Protein AF-A0A3B1A4S9-F1 (afdb_monomer_lite)

Organism: NCBI:txid652676

Secondary structure (DSSP, 8-state):
--HHHHHHHHHHHHHHHHHHHHHHHHHHHHHHHHHHHHHHHHHHHHHHHHHHHHSS---BSSHHHHHHHTTTS---SSS-GGG-SEEEEEEE-SSS-EEEEEEE-GGGGGGT-EEEEE-

Structure (mmCIF, N/CA/C/O backbone):
data_AF-A0A3B1A4S9-F1
#
_entry.id   AF-A0A3B1A4S9-F1
#
loop_
_atom_site.group_PDB
_atom_site.id
_atom_site.type_symbol
_atom_site.label_atom_id
_atom_site.label_alt_id
_atom_site.label_comp_id
_atom_site.label_asym_id
_atom_site.label_entity_id
_atom_site.label_seq_id
_atom_site.pdbx_PDB_ins_code
_atom_site.Cartn_x
_atom_site.Cartn_y
_atom_site.Cartn_z
_atom_site.occupancy
_atom_site.B_iso_or_equiv
_atom_site.auth_seq_id
_atom_site.auth_comp_id
_atom_site.auth_asym_id
_atom_site.auth_atom_id
_atom_site.pdbx_PDB_model_num
ATOM 1 N N . MET A 1 1 ? -20.762 7.009 48.432 1.00 64.81 1 MET A N 1
ATOM 2 C CA . MET A 1 1 ? -21.005 6.490 47.070 1.00 64.81 1 MET A CA 1
ATOM 3 C C . MET A 1 1 ? -21.212 4.991 47.183 1.00 64.81 1 MET A C 1
ATOM 5 O O . MET A 1 1 ? -20.441 4.362 47.898 1.00 64.81 1 MET A O 1
ATOM 9 N N . THR A 1 2 ? -22.288 4.437 46.631 1.00 89.88 2 THR A N 1
ATOM 10 C CA . THR A 1 2 ? -22.731 3.073 46.988 1.00 89.88 2 THR A CA 1
ATOM 11 C C . THR A 1 2 ? -22.319 2.034 45.941 1.00 89.88 2 THR A C 1
ATOM 13 O O . THR A 1 2 ? -22.208 2.346 44.761 1.00 89.88 2 THR A O 1
ATOM 16 N N . LEU A 1 3 ? -22.097 0.781 46.358 1.00 82.38 3 LEU A N 1
ATOM 17 C CA . LEU A 1 3 ? -21.719 -0.324 45.458 1.00 82.38 3 LEU A CA 1
ATOM 18 C C . LEU A 1 3 ? -22.770 -0.581 44.364 1.00 82.38 3 LEU A C 1
ATOM 20 O O . LEU A 1 3 ? -22.417 -0.928 43.242 1.00 82.38 3 LEU A O 1
ATOM 24 N N . LEU A 1 4 ? -24.048 -0.348 44.672 1.00 83.88 4 LEU A N 1
ATOM 25 C CA . LEU A 1 4 ? -25.154 -0.474 43.721 1.00 83.88 4 LEU A CA 1
ATOM 26 C C . LEU A 1 4 ? -25.032 0.529 42.561 1.00 83.88 4 LEU A C 1
ATOM 28 O O . LEU A 1 4 ? -25.266 0.192 41.403 1.00 83.88 4 LEU A O 1
ATOM 32 N N . GLU A 1 5 ? -24.624 1.752 42.885 1.00 89.19 5 GLU A N 1
ATOM 33 C CA . GLU A 1 5 ? -24.429 2.845 41.933 1.00 89.19 5 GLU A CA 1
ATOM 34 C C . GLU A 1 5 ? -23.293 2.527 40.950 1.00 89.19 5 GLU A C 1
ATOM 36 O O . GLU A 1 5 ? -23.408 2.780 39.756 1.00 89.19 5 GLU A O 1
ATOM 41 N N . LEU A 1 6 ? -22.228 1.872 41.420 1.00 86.94 6 LEU A N 1
ATOM 42 C CA . LEU A 1 6 ? -21.147 1.401 40.554 1.00 86.94 6 LEU A CA 1
ATOM 43 C C . LEU A 1 6 ? -21.588 0.216 39.674 1.00 86.94 6 LEU A C 1
ATOM 45 O O . LEU A 1 6 ? -21.262 0.170 38.488 1.00 86.94 6 LEU A O 1
ATOM 49 N N . MET A 1 7 ? -22.344 -0.737 40.227 1.00 89.81 7 MET A N 1
ATOM 50 C CA . MET A 1 7 ? -22.772 -1.938 39.497 1.00 89.81 7 MET A CA 1
ATOM 51 C C . MET A 1 7 ? -23.671 -1.609 38.303 1.00 89.81 7 MET A C 1
ATOM 53 O O . MET A 1 7 ? -23.506 -2.202 37.236 1.00 89.81 7 MET A O 1
ATOM 57 N N . ILE A 1 8 ? -24.580 -0.640 38.447 1.00 90.44 8 ILE A N 1
ATOM 58 C CA . ILE A 1 8 ? -25.455 -0.246 37.338 1.00 90.44 8 ILE A CA 1
ATOM 59 C C . ILE A 1 8 ? -24.689 0.499 36.237 1.00 90.44 8 ILE A C 1
ATOM 61 O O . ILE A 1 8 ? -24.937 0.271 35.056 1.00 90.44 8 ILE A O 1
ATOM 65 N N . VAL A 1 9 ? -23.695 1.315 36.599 1.00 93.81 9 VAL A N 1
ATOM 66 C CA . VAL A 1 9 ? -22.836 2.013 35.629 1.00 93.81 9 VAL A CA 1
ATOM 67 C C . VAL A 1 9 ? -22.027 1.012 34.804 1.00 93.81 9 VAL A C 1
ATOM 69 O O . VAL A 1 9 ? -21.994 1.109 33.578 1.00 93.81 9 VAL A O 1
ATOM 72 N N . VAL A 1 10 ? -21.435 0.002 35.448 1.00 91.12 10 VAL A N 1
ATOM 73 C CA . VAL A 1 10 ? -20.689 -1.053 34.743 1.00 91.12 10 VAL A CA 1
ATOM 74 C C . VAL A 1 10 ? -21.611 -1.863 33.826 1.00 91.12 10 VAL A C 1
ATOM 76 O O . VAL A 1 10 ? -21.227 -2.162 32.695 1.00 91.12 10 VAL A O 1
ATOM 79 N N . ALA A 1 11 ? -22.842 -2.159 34.260 1.00 92.00 11 ALA A N 1
ATOM 80 C CA . ALA A 1 11 ? -23.824 -2.859 33.433 1.00 92.00 11 ALA A CA 1
ATOM 81 C C . ALA A 1 11 ? -24.189 -2.071 32.160 1.00 92.00 11 ALA A C 1
ATOM 83 O O . ALA A 1 11 ? -24.253 -2.647 31.075 1.00 92.00 11 ALA A O 1
ATOM 84 N N . ILE A 1 12 ? -24.362 -0.750 32.258 1.00 92.94 12 ILE A N 1
ATOM 85 C CA . ILE A 1 12 ? -24.660 0.109 31.101 1.00 92.94 12 ILE A CA 1
ATOM 86 C C . ILE A 1 12 ? -23.457 0.180 30.145 1.00 92.94 12 ILE A C 1
ATOM 88 O O . ILE A 1 12 ? -23.623 0.039 28.932 1.00 92.94 12 ILE A O 1
ATOM 92 N N . ILE A 1 13 ? -22.236 0.335 30.671 1.00 92.00 13 ILE A N 1
ATOM 93 C CA . ILE A 1 13 ? -21.008 0.367 29.858 1.00 92.00 13 ILE A CA 1
ATOM 94 C C . ILE A 1 13 ? -20.803 -0.967 29.125 1.00 92.00 13 ILE A C 1
ATOM 96 O O . ILE A 1 13 ? -20.412 -0.971 27.955 1.00 92.00 13 ILE A O 1
ATOM 100 N N . ALA A 1 14 ? -21.119 -2.099 29.762 1.00 90.62 14 ALA A N 1
ATOM 101 C CA . ALA A 1 14 ? -21.033 -3.416 29.133 1.00 90.62 14 ALA A CA 1
ATOM 102 C C . ALA A 1 14 ? -21.955 -3.528 27.903 1.00 90.62 14 ALA A C 1
ATOM 104 O O . ALA A 1 14 ? -21.527 -4.006 26.855 1.00 90.62 14 ALA A O 1
ATOM 105 N N . ILE A 1 15 ? -23.184 -3.010 27.988 1.00 91.31 15 ILE A N 1
ATOM 106 C CA . ILE A 1 15 ? -24.144 -3.033 26.872 1.00 91.31 15 ILE A CA 1
ATOM 107 C C . ILE A 1 15 ? -23.674 -2.134 25.7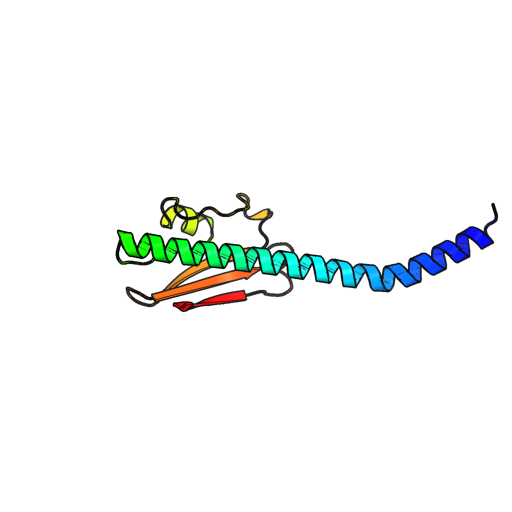20 1.00 91.31 15 ILE A C 1
ATOM 109 O O . ILE A 1 15 ? -23.695 -2.546 24.561 1.00 91.31 15 ILE A O 1
ATOM 113 N N . ILE A 1 16 ? -23.214 -0.916 26.022 1.00 91.44 16 ILE A N 1
ATOM 114 C CA . ILE A 1 16 ? -22.773 0.036 24.990 1.00 91.44 16 ILE A CA 1
ATOM 115 C C . ILE A 1 16 ? -21.488 -0.453 24.308 1.00 91.44 16 ILE A C 1
ATOM 117 O O . ILE A 1 16 ? -21.371 -0.390 23.083 1.00 91.44 16 ILE A O 1
ATOM 121 N N . SER A 1 17 ? -20.528 -0.969 25.081 1.00 87.31 17 SER A N 1
ATOM 122 C CA . SER A 1 17 ? -19.239 -1.436 24.550 1.00 87.31 17 SER A CA 1
ATOM 123 C C . SER A 1 17 ? -19.383 -2.622 23.595 1.00 87.31 17 SER A C 1
ATOM 125 O O . SER A 1 17 ? -18.669 -2.671 22.592 1.00 87.31 17 SER A O 1
ATOM 127 N N . ALA A 1 18 ? -20.357 -3.508 23.830 1.00 86.00 18 ALA A N 1
ATOM 128 C CA . ALA A 1 18 ? -20.648 -4.634 22.946 1.00 86.00 18 ALA A CA 1
ATOM 129 C C . ALA A 1 18 ? -20.988 -4.204 21.504 1.00 86.00 18 ALA A C 1
ATOM 131 O O . ALA A 1 18 ? -20.661 -4.918 20.560 1.00 86.00 18 ALA A O 1
ATOM 132 N N . ILE A 1 19 ? -21.600 -3.028 21.319 1.00 86.50 19 ILE A N 1
ATOM 133 C CA . ILE A 1 19 ? -21.978 -2.496 19.998 1.00 86.50 19 ILE A CA 1
ATOM 134 C C . ILE A 1 19 ? -20.919 -1.512 19.481 1.00 86.50 19 ILE A C 1
ATOM 136 O O . ILE A 1 19 ? -20.580 -1.510 18.298 1.00 86.50 19 ILE A O 1
ATOM 140 N N . ALA A 1 20 ? -20.364 -0.682 20.367 1.00 81.88 20 ALA A N 1
ATOM 141 C CA . ALA A 1 20 ? -19.430 0.376 19.996 1.00 81.88 20 ALA A CA 1
ATOM 142 C C . ALA A 1 20 ? -18.088 -0.161 19.470 1.00 81.88 20 ALA A C 1
ATOM 144 O O . ALA A 1 20 ? -17.541 0.393 18.517 1.00 81.88 20 ALA A O 1
ATOM 145 N N . ILE A 1 21 ? -17.565 -1.247 20.051 1.00 82.25 21 ILE A N 1
ATOM 146 C CA . ILE A 1 21 ? -16.273 -1.828 19.654 1.00 82.25 21 ILE A CA 1
ATOM 147 C C . ILE A 1 21 ? -16.286 -2.342 18.200 1.00 82.25 21 ILE A C 1
ATOM 149 O O . ILE A 1 21 ? -15.422 -1.911 17.428 1.00 82.25 21 ILE A O 1
ATOM 153 N N . PRO A 1 22 ? -17.230 -3.210 17.776 1.00 82.12 22 PRO A N 1
ATOM 154 C CA . PRO A 1 22 ? -17.270 -3.676 16.388 1.00 82.12 22 PRO A CA 1
ATOM 155 C C . PRO A 1 22 ? -17.625 -2.560 15.393 1.00 82.12 22 PRO A C 1
ATOM 157 O O . PRO A 1 22 ? -17.115 -2.549 14.274 1.00 82.12 22 PRO A O 1
ATOM 160 N N . ALA A 1 23 ? -18.452 -1.585 15.786 1.00 82.31 23 ALA A N 1
ATOM 161 C CA . ALA A 1 23 ? -18.772 -0.448 14.922 1.00 82.31 23 ALA A CA 1
ATOM 162 C C . ALA A 1 23 ? -17.540 0.438 14.650 1.00 82.31 23 ALA A C 1
ATOM 164 O O . ALA A 1 23 ? -17.272 0.815 13.507 1.00 82.31 23 ALA A O 1
ATOM 165 N N . TYR A 1 24 ? -16.751 0.734 15.687 1.00 81.62 24 TYR A N 1
ATOM 166 C CA . TYR A 1 24 ? -15.542 1.546 15.560 1.00 81.62 24 TYR A CA 1
ATOM 167 C C . TYR A 1 24 ? -14.440 0.838 14.758 1.00 81.62 24 TYR A C 1
ATOM 169 O O . TYR A 1 24 ? -13.786 1.462 13.918 1.00 81.62 24 TYR A O 1
ATOM 177 N N . SER A 1 25 ? -14.252 -0.472 14.958 1.00 82.38 25 SER A N 1
ATOM 178 C CA . SER A 1 25 ? -13.274 -1.244 14.181 1.00 82.38 25 SER A CA 1
ATOM 179 C C . SER A 1 25 ? -13.627 -1.279 12.688 1.00 82.38 25 SER A C 1
ATOM 181 O O . SER A 1 25 ? -12.736 -1.124 11.849 1.00 82.38 25 SER A O 1
ATOM 183 N N . GLY A 1 26 ? -14.919 -1.380 12.353 1.00 82.44 26 GLY A N 1
ATOM 184 C CA . GLY A 1 26 ? -15.419 -1.278 10.982 1.00 82.44 26 GLY A CA 1
ATOM 185 C C . GLY A 1 26 ? -15.159 0.089 10.337 1.00 82.44 26 GLY A C 1
ATOM 186 O O . GLY A 1 26 ? -14.714 0.151 9.192 1.00 82.44 26 GLY A O 1
ATOM 187 N N . TYR A 1 27 ? -15.357 1.189 11.071 1.00 84.25 27 TYR A N 1
ATOM 188 C CA . TYR A 1 27 ? -15.085 2.539 10.561 1.00 84.25 27 TYR A CA 1
ATOM 189 C C . TYR A 1 27 ? -13.606 2.740 10.202 1.00 84.25 27 TYR A C 1
ATOM 191 O O . TYR A 1 27 ? -13.279 3.161 9.090 1.00 84.25 27 TYR A O 1
ATOM 199 N N . ILE A 1 28 ? -12.699 2.373 11.114 1.00 84.62 28 ILE A N 1
ATOM 200 C CA . ILE A 1 28 ? -11.252 2.483 10.882 1.00 84.62 28 ILE A CA 1
ATOM 201 C C . ILE A 1 28 ? -10.806 1.575 9.727 1.00 84.62 28 ILE A C 1
ATOM 203 O O . ILE A 1 28 ? -9.911 1.938 8.967 1.00 84.6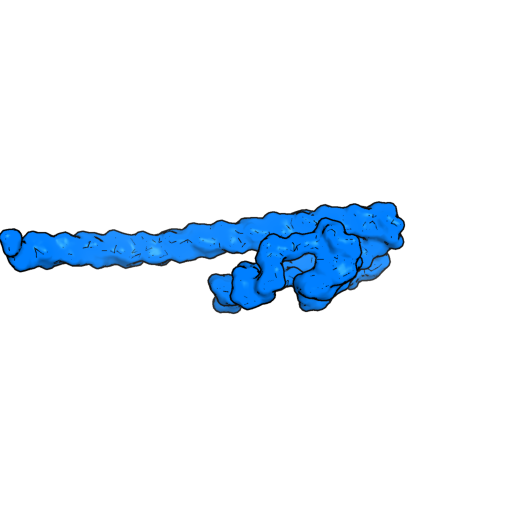2 28 ILE A O 1
ATOM 207 N N . ARG A 1 29 ? -11.439 0.409 9.548 1.00 83.56 29 ARG A N 1
ATOM 208 C CA . ARG A 1 29 ? -11.188 -0.471 8.398 1.00 83.56 29 ARG A CA 1
ATOM 209 C C . ARG A 1 29 ? -11.539 0.217 7.082 1.00 83.56 29 ARG A C 1
ATOM 211 O O . ARG A 1 29 ? -10.708 0.235 6.180 1.00 83.56 29 ARG A O 1
ATOM 218 N N . THR A 1 30 ? -12.731 0.801 6.976 1.00 85.31 30 THR A N 1
ATOM 219 C CA . THR A 1 30 ? -13.152 1.517 5.763 1.00 85.31 30 THR A CA 1
ATOM 220 C C . THR A 1 30 ? -12.215 2.680 5.455 1.00 85.31 30 THR A C 1
ATOM 222 O O . THR A 1 30 ? -11.801 2.816 4.308 1.00 85.31 30 THR A O 1
ATOM 225 N N . ALA A 1 31 ? -11.807 3.450 6.469 1.00 85.25 31 ALA A N 1
ATOM 226 C CA . ALA A 1 31 ? -10.839 4.534 6.301 1.00 85.25 31 ALA A CA 1
ATOM 227 C C . ALA A 1 31 ? -9.519 4.041 5.678 1.00 85.25 31 ALA A C 1
ATOM 229 O O . ALA A 1 31 ? -9.067 4.589 4.678 1.00 85.25 31 ALA A O 1
ATOM 230 N N . ARG A 1 32 ? -8.958 2.932 6.176 1.00 84.69 32 ARG A N 1
ATOM 231 C CA . ARG A 1 32 ? -7.715 2.361 5.627 1.00 84.69 32 ARG A CA 1
ATOM 232 C C . ARG A 1 32 ? -7.862 1.818 4.205 1.00 84.69 32 ARG A C 1
ATOM 234 O O . ARG A 1 32 ? -6.929 1.911 3.417 1.00 84.69 32 ARG A O 1
ATOM 241 N N . ILE A 1 33 ? -9.018 1.249 3.854 1.00 84.62 33 ILE A N 1
ATOM 242 C CA . ILE A 1 33 ? -9.282 0.816 2.471 1.00 84.62 33 ILE A CA 1
ATOM 243 C C . ILE A 1 33 ? -9.325 2.033 1.539 1.00 84.62 33 ILE A C 1
ATOM 245 O O . ILE A 1 33 ? -8.799 1.965 0.430 1.00 84.62 33 ILE A O 1
ATOM 249 N N . GLN A 1 34 ? -9.925 3.142 1.984 1.00 85.75 34 GLN A N 1
ATOM 250 C CA . GLN A 1 34 ? -9.950 4.390 1.217 1.00 85.75 34 GLN A CA 1
ATOM 251 C C . GLN A 1 34 ? -8.538 4.953 1.003 1.00 85.75 34 GLN A C 1
ATOM 253 O O . GLN A 1 34 ? -8.213 5.324 -0.121 1.00 85.75 34 GLN A O 1
ATOM 258 N N . GLU A 1 35 ? -7.674 4.924 2.022 1.00 85.25 35 GLU A N 1
ATOM 259 C CA . GLU A 1 35 ? -6.255 5.296 1.880 1.00 85.25 35 GLU A CA 1
ATOM 260 C C . GLU A 1 35 ? -5.562 4.463 0.790 1.00 85.25 35 GLU A C 1
ATOM 262 O O . GLU A 1 35 ? -4.910 5.015 -0.096 1.00 85.25 35 GLU A O 1
ATOM 267 N N . CYS A 1 36 ? -5.773 3.142 0.786 1.00 85.69 36 CYS A N 1
ATOM 268 C CA . CYS A 1 36 ? -5.190 2.277 -0.238 1.00 85.69 36 CYS A CA 1
ATOM 269 C C . CYS A 1 36 ? -5.704 2.579 -1.652 1.00 85.69 36 CYS A C 1
ATOM 271 O O . CYS A 1 36 ? -4.961 2.491 -2.628 1.00 85.69 36 CYS A O 1
ATOM 273 N N . GLN A 1 37 ? -6.987 2.924 -1.785 1.00 86.00 37 GLN A N 1
ATOM 274 C CA . GLN A 1 37 ? -7.564 3.318 -3.071 1.00 86.00 37 GLN A CA 1
ATOM 275 C C . GLN A 1 37 ? -7.000 4.654 -3.560 1.00 86.00 37 GLN A C 1
ATOM 277 O O . GLN A 1 37 ? -6.763 4.811 -4.757 1.00 86.00 37 GLN A O 1
ATOM 282 N N . GLN A 1 38 ? -6.765 5.597 -2.648 1.00 88.38 38 GLN A N 1
ATOM 283 C CA . GLN A 1 38 ? -6.191 6.897 -2.969 1.00 88.38 38 GLN A CA 1
ATOM 284 C C . GLN A 1 38 ? -4.731 6.775 -3.426 1.00 88.38 38 GLN A C 1
ATOM 286 O O . GLN A 1 38 ? -4.354 7.378 -4.429 1.00 88.38 38 GLN A O 1
ATOM 291 N N . GLU A 1 39 ? -3.930 5.942 -2.762 1.00 87.88 39 GLU A N 1
ATOM 292 C CA . GLU A 1 39 ? -2.562 5.635 -3.197 1.00 87.88 39 GLU A CA 1
ATOM 293 C C . GLU A 1 39 ? -2.524 4.847 -4.517 1.00 87.88 39 GLU A C 1
ATOM 295 O O . GLU A 1 39 ? -1.685 5.109 -5.376 1.00 87.88 39 GLU A O 1
ATOM 300 N N . ALA A 1 40 ? -3.451 3.909 -4.732 1.00 87.00 40 ALA A N 1
ATOM 301 C CA . ALA A 1 40 ? -3.574 3.224 -6.019 1.00 87.00 40 ALA A CA 1
ATOM 302 C C . ALA A 1 40 ? -3.930 4.197 -7.159 1.00 87.00 40 ALA A C 1
ATOM 304 O O . ALA A 1 40 ? -3.471 4.025 -8.288 1.00 87.00 40 ALA A O 1
ATOM 305 N N . ALA A 1 41 ? -4.739 5.223 -6.878 1.00 89.00 41 ALA A N 1
ATOM 306 C CA . ALA A 1 41 ? -5.060 6.270 -7.842 1.00 89.00 41 ALA A CA 1
ATOM 307 C C . ALA A 1 41 ? -3.855 7.180 -8.130 1.00 89.00 41 ALA A C 1
ATOM 309 O O . ALA A 1 41 ? -3.639 7.529 -9.289 1.00 89.00 41 ALA A O 1
ATOM 310 N N . SER A 1 42 ? -3.047 7.524 -7.120 1.00 90.56 42 SER A N 1
ATOM 311 C CA . SER A 1 42 ? -1.817 8.295 -7.345 1.00 90.56 42 SER A CA 1
ATOM 312 C C . SER A 1 42 ? -0.765 7.501 -8.122 1.00 90.56 42 SER A C 1
ATOM 314 O O . SER A 1 42 ? -0.104 8.067 -8.985 1.00 90.56 42 SER A O 1
ATOM 316 N N . LEU A 1 43 ? -0.662 6.185 -7.899 1.00 90.44 43 LEU A N 1
ATOM 317 C CA . LEU A 1 43 ? 0.148 5.296 -8.738 1.00 90.44 43 LEU A CA 1
ATOM 318 C C . LEU A 1 43 ? -0.330 5.286 -10.191 1.00 90.44 43 LEU A C 1
ATOM 320 O O . LEU A 1 43 ? 0.488 5.369 -11.096 1.00 90.44 43 LEU A O 1
ATOM 324 N N . ALA A 1 44 ? -1.642 5.205 -10.426 1.00 89.06 44 ALA A N 1
ATOM 325 C CA . ALA A 1 44 ? -2.179 5.241 -11.784 1.00 89.06 44 ALA A CA 1
ATOM 326 C C . ALA A 1 44 ? -1.871 6.568 -12.498 1.00 89.06 44 ALA A C 1
ATOM 328 O O . ALA A 1 44 ? -1.573 6.555 -13.687 1.00 89.06 44 ALA A O 1
ATOM 329 N N . LEU A 1 45 ? -1.892 7.694 -11.778 1.00 91.56 45 LEU A N 1
ATOM 330 C CA . LEU A 1 45 ? -1.464 8.985 -12.320 1.00 91.56 45 LEU A CA 1
ATOM 331 C C . LEU A 1 45 ? 0.031 8.975 -12.675 1.00 91.56 45 LEU A C 1
ATOM 333 O O . LEU A 1 45 ? 0.400 9.380 -13.772 1.00 91.56 45 LEU A O 1
ATOM 337 N N . ALA A 1 46 ? 0.879 8.459 -11.783 1.00 91.56 46 ALA A N 1
ATOM 338 C CA . ALA A 1 46 ? 2.316 8.360 -12.031 1.00 91.56 46 ALA A CA 1
ATOM 339 C C . ALA A 1 46 ? 2.640 7.459 -13.235 1.00 91.56 46 ALA A C 1
ATOM 341 O O . ALA A 1 46 ? 3.551 7.760 -13.999 1.00 91.56 46 ALA A O 1
ATOM 342 N N . GLU A 1 47 ? 1.886 6.374 -13.436 1.00 90.38 47 GLU A N 1
ATOM 343 C CA . GLU A 1 47 ? 1.983 5.535 -14.638 1.00 90.38 47 GLU A CA 1
ATOM 344 C C . GLU A 1 47 ? 1.641 6.325 -15.909 1.00 90.38 47 GLU A C 1
ATOM 346 O O . GLU A 1 47 ? 2.317 6.192 -16.927 1.00 90.38 47 GLU A O 1
ATOM 351 N N . GLU A 1 48 ? 0.611 7.176 -15.871 1.00 91.25 48 GLU A N 1
ATOM 352 C CA . GLU A 1 48 ? 0.260 8.037 -17.006 1.00 91.25 48 GLU A CA 1
ATOM 353 C C . GLU A 1 48 ? 1.347 9.066 -17.314 1.00 91.25 48 GLU A C 1
ATOM 355 O O . GLU A 1 48 ? 1.715 9.220 -18.478 1.00 91.25 48 GLU A O 1
ATOM 360 N N . GLU A 1 49 ? 1.895 9.724 -16.294 1.00 91.88 49 GLU A N 1
ATOM 361 C CA . GLU A 1 49 ? 3.006 10.666 -16.448 1.00 91.88 49 GLU A CA 1
ATOM 362 C C . GLU A 1 49 ? 4.247 9.976 -17.027 1.00 91.88 49 GLU A C 1
ATOM 364 O O . GLU A 1 49 ? 4.813 10.437 -18.019 1.00 91.88 49 GLU A O 1
ATOM 369 N N . PHE A 1 50 ? 4.610 8.810 -16.494 1.00 91.56 50 PHE A N 1
ATOM 370 C CA . PHE A 1 50 ? 5.741 8.025 -16.981 1.00 91.56 50 PHE A CA 1
ATOM 371 C C . PHE A 1 50 ? 5.558 7.580 -18.439 1.00 91.56 50 PHE A C 1
ATOM 373 O O . PHE A 1 50 ? 6.497 7.617 -19.240 1.00 91.56 50 PHE A O 1
ATOM 380 N N . PHE A 1 51 ? 4.331 7.225 -18.827 1.00 90.75 51 PHE A N 1
ATOM 381 C CA . PHE A 1 51 ? 4.012 6.869 -20.205 1.00 90.75 51 PHE A CA 1
ATOM 382 C C . PHE A 1 51 ? 4.144 8.054 -21.170 1.00 90.75 51 PHE A C 1
ATOM 384 O O . PHE A 1 51 ? 4.566 7.864 -22.313 1.00 90.75 51 PHE A O 1
ATOM 391 N N . LEU A 1 52 ? 3.822 9.278 -20.740 1.00 90.94 52 LEU A N 1
ATOM 392 C CA . LEU A 1 52 ? 4.006 10.472 -21.574 1.00 90.94 52 LEU A CA 1
ATOM 393 C C . LEU A 1 52 ? 5.485 10.724 -21.898 1.00 90.94 52 LEU A C 1
ATOM 395 O O . LEU A 1 52 ? 5.797 11.191 -22.996 1.00 90.94 52 LEU A O 1
ATOM 399 N N . GLU A 1 53 ? 6.387 10.374 -20.984 1.00 90.75 53 GLU A N 1
ATOM 400 C CA . GLU A 1 53 ? 7.828 10.568 -21.148 1.00 90.75 53 GLU A CA 1
ATOM 401 C C . GLU A 1 53 ? 8.503 9.403 -21.882 1.00 90.75 53 GLU A C 1
ATOM 403 O O . GLU A 1 53 ? 9.285 9.617 -22.811 1.00 90.75 53 GLU A O 1
ATOM 408 N N . GLN A 1 54 ? 8.199 8.163 -21.492 1.00 87.50 54 GLN A N 1
ATOM 409 C CA . GLN A 1 54 ? 8.938 6.974 -21.935 1.00 87.50 54 GLN A CA 1
ATOM 410 C C . GLN A 1 54 ? 8.173 6.105 -22.941 1.00 87.50 54 GLN A C 1
ATOM 412 O O . GLN A 1 54 ? 8.757 5.200 -23.538 1.00 87.50 54 GLN A O 1
ATOM 417 N N . ARG A 1 55 ? 6.879 6.381 -23.171 1.00 88.81 55 ARG A N 1
ATOM 418 C CA . ARG A 1 55 ? 5.953 5.576 -24.000 1.00 88.81 55 ARG A CA 1
ATOM 419 C C . ARG A 1 55 ? 5.827 4.112 -23.575 1.00 88.81 55 ARG A C 1
ATOM 421 O O . ARG A 1 55 ? 5.397 3.270 -24.363 1.00 88.81 55 ARG A O 1
ATOM 428 N N . VAL A 1 56 ? 6.193 3.819 -22.336 1.00 88.00 56 VAL A N 1
ATOM 429 C CA . VAL A 1 56 ? 6.051 2.524 -21.673 1.00 88.00 56 VAL A CA 1
ATOM 430 C C . VAL A 1 56 ? 5.554 2.771 -20.256 1.00 88.00 56 VAL A C 1
ATOM 432 O O . VAL A 1 56 ? 5.766 3.854 -19.721 1.00 88.00 56 VAL A O 1
ATOM 435 N N . TYR A 1 57 ? 4.884 1.787 -19.669 1.00 90.19 57 TYR A N 1
ATOM 436 C CA . TYR A 1 57 ? 4.517 1.795 -18.252 1.00 90.19 57 TYR A CA 1
ATOM 437 C C . TYR A 1 57 ? 5.638 1.179 -17.413 1.00 90.19 57 TYR A C 1
ATOM 439 O O . TYR A 1 57 ? 6.434 0.383 -17.929 1.00 90.19 57 TYR A O 1
ATOM 447 N N . PHE A 1 58 ? 5.714 1.535 -16.132 1.00 90.88 58 PHE A N 1
ATOM 448 C CA . PHE A 1 58 ? 6.665 0.910 -15.221 1.00 90.88 58 PHE A CA 1
ATOM 449 C C . PHE A 1 58 ? 6.039 -0.298 -14.517 1.00 90.88 58 PHE A C 1
ATOM 451 O O . PHE A 1 58 ? 4.857 -0.606 -14.632 1.00 90.88 58 PHE A O 1
ATOM 458 N N . ALA A 1 59 ? 6.881 -1.089 -13.861 1.00 91.25 59 ALA A N 1
ATOM 459 C CA . ALA A 1 59 ? 6.460 -2.312 -13.196 1.00 91.25 59 ALA A CA 1
ATOM 460 C C . ALA A 1 59 ? 7.210 -2.475 -11.883 1.00 91.25 59 ALA A C 1
ATOM 462 O O . ALA A 1 59 ? 8.342 -2.014 -11.727 1.00 91.25 59 ALA A O 1
ATOM 463 N N . GLY A 1 60 ? 6.606 -3.194 -10.946 1.00 90.12 60 GLY A N 1
ATOM 464 C CA . GLY A 1 60 ? 7.242 -3.464 -9.669 1.00 90.12 60 GLY A CA 1
ATOM 465 C C . GLY A 1 60 ? 6.479 -4.498 -8.865 1.00 90.12 60 GLY A C 1
ATOM 466 O O . GLY A 1 60 ? 5.264 -4.415 -8.714 1.00 90.12 60 GLY A O 1
ATOM 467 N N . ALA A 1 61 ? 7.212 -5.468 -8.317 1.00 86.31 61 ALA A N 1
ATOM 468 C CA . ALA A 1 61 ? 6.658 -6.538 -7.485 1.00 86.31 61 ALA A CA 1
ATOM 469 C C . ALA A 1 61 ? 6.369 -6.102 -6.037 1.00 86.31 61 ALA A C 1
ATOM 471 O O . ALA A 1 61 ? 5.836 -6.872 -5.242 1.00 86.31 61 ALA A O 1
ATOM 472 N N . ASN A 1 62 ? 6.787 -4.895 -5.663 1.00 86.12 62 ASN A N 1
ATOM 473 C CA . ASN A 1 62 ? 6.544 -4.304 -4.360 1.00 86.12 62 ASN A CA 1
ATOM 474 C C . ASN A 1 62 ? 6.716 -2.784 -4.440 1.00 86.12 62 ASN A C 1
ATOM 476 O O . ASN A 1 62 ? 7.247 -2.240 -5.405 1.00 86.12 62 ASN A O 1
ATOM 480 N N . VAL A 1 63 ? 6.331 -2.109 -3.366 1.00 86.19 63 VAL A N 1
ATOM 481 C CA . VAL A 1 63 ? 6.375 -0.649 -3.260 1.00 86.19 63 VAL A CA 1
ATOM 482 C C . VAL A 1 63 ? 7.776 -0.059 -3.436 1.00 86.19 63 VAL A C 1
ATOM 484 O O . VAL A 1 63 ? 7.909 0.960 -4.098 1.00 86.19 63 VAL A O 1
ATOM 487 N N . ALA A 1 64 ? 8.822 -0.689 -2.898 1.00 86.31 64 ALA A N 1
ATOM 488 C CA . ALA A 1 64 ? 10.185 -0.170 -3.039 1.00 86.31 64 ALA A CA 1
ATOM 489 C C . ALA A 1 64 ? 10.669 -0.241 -4.499 1.00 86.31 64 ALA A C 1
ATOM 491 O O . ALA A 1 64 ? 11.297 0.692 -5.003 1.00 86.31 64 ALA A O 1
ATOM 492 N N . ALA A 1 65 ? 10.322 -1.329 -5.194 1.00 88.25 65 ALA A N 1
ATOM 493 C CA . ALA A 1 65 ? 10.569 -1.475 -6.621 1.00 88.25 65 ALA A CA 1
ATOM 494 C C . ALA A 1 65 ? 9.79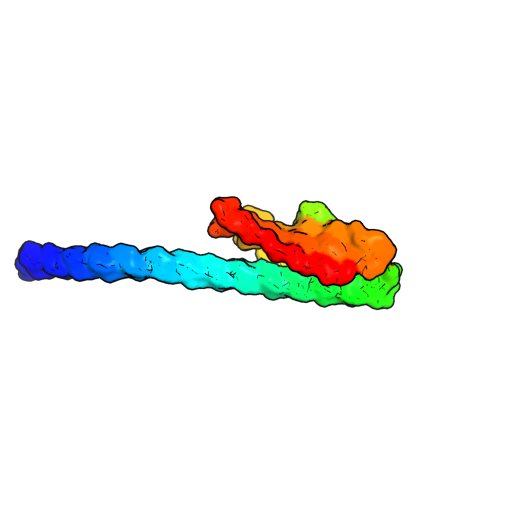2 -0.423 -7.421 1.00 88.25 65 ALA A C 1
ATOM 496 O O . ALA A 1 65 ? 10.378 0.208 -8.291 1.00 88.25 65 ALA A O 1
ATOM 497 N N . LEU A 1 66 ? 8.523 -0.173 -7.077 1.00 88.75 66 LEU A N 1
ATOM 498 C CA . LEU A 1 66 ? 7.699 0.851 -7.727 1.00 88.75 66 LEU A CA 1
ATOM 499 C C . LEU A 1 66 ? 8.261 2.263 -7.538 1.00 88.75 66 LEU A C 1
ATOM 501 O O . LEU A 1 66 ? 8.387 2.973 -8.521 1.00 88.75 66 LEU A O 1
ATOM 505 N N . GLN A 1 67 ? 8.675 2.649 -6.327 1.00 89.06 67 GLN A N 1
ATOM 506 C CA . GLN A 1 67 ? 9.285 3.968 -6.075 1.00 89.06 67 GLN A CA 1
ATOM 507 C C . GLN A 1 67 ? 10.578 4.182 -6.873 1.00 89.06 67 GLN A C 1
ATOM 509 O O . GLN A 1 67 ? 10.882 5.295 -7.300 1.00 89.06 67 GLN A O 1
ATOM 514 N N . THR A 1 68 ? 11.351 3.112 -7.068 1.00 88.62 68 THR A N 1
ATOM 515 C CA . THR A 1 68 ? 12.575 3.162 -7.876 1.00 88.62 68 THR A CA 1
ATOM 516 C C . THR A 1 68 ? 12.238 3.239 -9.366 1.00 88.62 68 THR A C 1
ATOM 518 O O . THR A 1 68 ? 12.810 4.050 -10.091 1.00 88.62 68 THR A O 1
ATOM 521 N N . ALA A 1 69 ? 11.294 2.413 -9.821 1.00 88.19 69 ALA A N 1
ATOM 522 C CA . ALA A 1 69 ? 10.888 2.320 -11.218 1.00 88.19 69 ALA A CA 1
ATOM 523 C C . ALA A 1 69 ? 10.148 3.575 -11.703 1.00 88.19 69 ALA A C 1
ATOM 525 O O . ALA A 1 69 ? 10.340 3.982 -12.844 1.00 88.19 69 ALA A O 1
ATOM 526 N N . SER A 1 70 ? 9.389 4.232 -10.822 1.00 86.81 70 SER A N 1
ATOM 527 C CA . SER A 1 70 ? 8.672 5.476 -11.108 1.00 86.81 70 SER 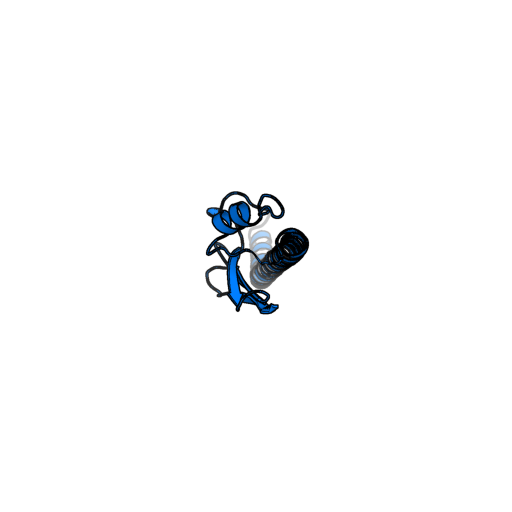A CA 1
ATOM 528 C C . SER A 1 70 ? 9.585 6.703 -11.191 1.00 86.81 70 SER A C 1
ATOM 530 O O . SER A 1 70 ? 9.083 7.802 -11.376 1.00 86.81 70 SER A O 1
ATOM 532 N N . GLN A 1 71 ? 10.900 6.567 -10.969 1.00 88.25 71 GLN A N 1
ATOM 533 C CA . GLN A 1 71 ? 11.881 7.664 -11.054 1.00 88.25 71 GLN A CA 1
ATOM 534 C C . GLN A 1 71 ? 11.510 8.915 -10.227 1.00 88.25 71 GLN A C 1
ATOM 536 O O . GLN A 1 71 ? 11.827 10.041 -10.597 1.00 88.25 71 GLN A O 1
ATOM 541 N N . GLY A 1 72 ? 10.845 8.720 -9.083 1.00 85.12 72 GLY A N 1
ATOM 542 C CA . GLY A 1 72 ? 10.396 9.809 -8.207 1.00 85.12 72 GLY A CA 1
ATOM 543 C C . GLY A 1 72 ? 9.003 10.383 -8.500 1.00 85.12 72 GLY A C 1
ATOM 544 O O . GLY A 1 72 ? 8.526 11.175 -7.692 1.00 85.12 72 GLY A O 1
ATOM 545 N N . LEU A 1 73 ? 8.317 9.946 -9.564 1.00 86.75 73 LEU A N 1
ATOM 546 C CA . LEU A 1 73 ? 6.928 10.346 -9.866 1.00 86.75 73 LEU A CA 1
ATOM 547 C C . LEU A 1 73 ? 5.927 9.869 -8.807 1.00 86.75 73 LEU A C 1
ATOM 549 O O . LEU A 1 73 ? 4.869 10.460 -8.612 1.00 86.75 73 LEU A O 1
ATOM 553 N N . TRP A 1 74 ? 6.271 8.803 -8.085 1.00 91.25 74 TRP A N 1
ATOM 554 C CA . TRP A 1 74 ? 5.461 8.296 -6.995 1.00 91.25 74 TRP A CA 1
ATOM 555 C C . TRP A 1 74 ? 6.297 8.008 -5.754 1.00 91.25 74 TRP A C 1
ATOM 557 O O . TRP A 1 74 ? 7.378 7.417 -5.806 1.00 91.25 74 TRP A O 1
ATOM 567 N N . THR A 1 75 ? 5.753 8.396 -4.603 1.00 86.56 75 THR A N 1
ATOM 568 C CA . THR A 1 75 ? 6.275 8.029 -3.292 1.00 86.56 75 THR A CA 1
ATOM 569 C C . THR A 1 75 ? 5.143 7.466 -2.444 1.00 86.56 75 THR A C 1
ATOM 571 O O . THR A 1 75 ? 4.029 7.985 -2.442 1.00 86.56 75 THR A O 1
ATOM 574 N N . ALA A 1 76 ? 5.414 6.368 -1.739 1.00 82.94 76 ALA A N 1
ATOM 575 C CA . ALA A 1 76 ? 4.454 5.823 -0.793 1.00 82.94 76 ALA A CA 1
ATOM 576 C C . ALA A 1 76 ? 4.275 6.801 0.372 1.00 82.94 76 ALA A C 1
ATOM 578 O O . ALA A 1 76 ? 5.273 7.326 0.871 1.00 82.94 76 ALA A O 1
ATOM 579 N N . ALA A 1 77 ? 3.036 7.002 0.833 1.00 79.88 77 ALA A N 1
ATOM 580 C CA . ALA A 1 77 ? 2.770 7.921 1.939 1.00 79.88 77 ALA A CA 1
ATOM 581 C C . ALA A 1 77 ? 3.471 7.459 3.225 1.00 79.88 77 ALA A C 1
ATOM 583 O O . ALA A 1 77 ? 4.076 8.259 3.933 1.00 79.88 77 ALA A O 1
ATOM 584 N N . GLU A 1 78 ? 3.466 6.146 3.474 1.00 79.50 78 GLU A N 1
ATOM 585 C CA . GLU A 1 78 ? 4.196 5.531 4.579 1.00 79.50 78 GLU A CA 1
ATOM 586 C C . GLU A 1 78 ? 5.510 4.901 4.083 1.00 79.50 78 GLU A C 1
ATOM 588 O O . GLU A 1 78 ? 5.468 3.946 3.293 1.00 79.50 78 GLU A O 1
ATOM 593 N N . PRO A 1 79 ? 6.686 5.364 4.552 1.00 66.69 79 PRO A N 1
ATOM 594 C CA . PRO A 1 79 ? 7.979 4.881 4.067 1.00 66.69 79 PRO A CA 1
ATOM 595 C C . PRO A 1 79 ? 8.347 3.491 4.607 1.00 66.69 79 PRO A C 1
ATOM 597 O O . PRO A 1 79 ? 9.060 2.738 3.942 1.00 66.69 79 PRO A O 1
ATOM 600 N N . LEU A 1 80 ? 7.840 3.103 5.784 1.00 71.94 80 LEU A N 1
ATOM 601 C CA . LEU A 1 80 ? 8.091 1.781 6.361 1.00 71.94 80 LEU A CA 1
ATOM 602 C C . LEU A 1 80 ? 7.024 0.775 5.922 1.00 71.94 80 LEU A C 1
ATOM 604 O O . LEU A 1 80 ? 5.845 0.908 6.250 1.00 71.94 80 LEU A O 1
ATOM 608 N N . ALA A 1 81 ? 7.458 -0.308 5.272 1.00 71.69 81 ALA A N 1
ATOM 609 C CA . ALA A 1 81 ? 6.574 -1.402 4.859 1.00 71.69 81 ALA A CA 1
ATOM 610 C C . ALA A 1 81 ? 5.767 -2.003 6.032 1.00 71.69 81 ALA A C 1
ATOM 612 O O . ALA A 1 81 ? 4.617 -2.400 5.853 1.00 71.69 81 ALA A O 1
ATOM 613 N N . SER A 1 82 ? 6.332 -2.007 7.243 1.00 73.94 82 SER A N 1
ATOM 614 C CA . SER A 1 82 ? 5.697 -2.542 8.454 1.00 73.94 82 SER A CA 1
ATOM 615 C C . SER A 1 82 ? 4.515 -1.718 8.972 1.00 73.94 82 SER A C 1
ATOM 617 O O . SER A 1 82 ? 3.735 -2.238 9.759 1.00 73.94 82 SER A O 1
ATOM 619 N N . ASN A 1 83 ? 4.365 -0.454 8.559 1.00 79.75 83 ASN A N 1
ATOM 620 C CA . ASN A 1 83 ? 3.241 0.387 8.989 1.00 79.75 83 ASN A CA 1
ATOM 621 C C . ASN A 1 83 ? 2.174 0.565 7.902 1.00 79.75 83 ASN A C 1
ATOM 623 O O . ASN A 1 83 ? 1.113 1.131 8.154 1.00 79.75 83 ASN A O 1
ATOM 627 N N . ARG A 1 84 ? 2.434 0.076 6.686 1.00 82.06 84 ARG A N 1
ATOM 628 C CA . ARG A 1 84 ? 1.564 0.351 5.548 1.00 82.06 84 ARG A CA 1
ATOM 629 C C . ARG A 1 84 ? 0.318 -0.529 5.558 1.00 82.06 84 ARG A C 1
ATOM 631 O O . ARG A 1 84 ? 0.373 -1.721 5.882 1.00 82.06 84 ARG A O 1
ATOM 638 N N . ASN A 1 85 ? -0.806 0.072 5.183 1.00 83.69 85 ASN A N 1
ATOM 639 C CA . ASN A 1 85 ? -2.107 -0.592 5.137 1.00 83.69 85 ASN A CA 1
ATOM 640 C C . ASN A 1 85 ? -2.277 -1.465 3.888 1.00 83.69 85 ASN A C 1
ATOM 642 O O . ASN A 1 85 ? -2.997 -2.458 3.963 1.00 83.69 85 ASN A O 1
ATOM 646 N N . CYS A 1 86 ? -1.577 -1.146 2.791 1.00 85.69 86 CYS A N 1
ATOM 647 C CA . CYS A 1 86 ? -1.519 -1.971 1.585 1.00 85.69 86 CYS A CA 1
ATOM 648 C C . CYS A 1 86 ? -0.113 -2.053 0.965 1.00 85.69 86 CYS A C 1
ATOM 650 O O . CYS A 1 86 ? 0.748 -1.186 1.137 1.00 85.69 86 CYS A O 1
ATOM 652 N N . THR A 1 87 ? 0.117 -3.116 0.206 1.00 86.69 87 THR A N 1
ATOM 653 C CA . THR A 1 87 ? 1.236 -3.271 -0.722 1.00 86.69 87 THR A CA 1
ATOM 654 C C . THR A 1 87 ? 0.723 -3.150 -2.148 1.00 86.69 87 THR A C 1
ATOM 656 O O . THR A 1 87 ? -0.410 -3.522 -2.434 1.00 86.69 87 THR A O 1
ATOM 659 N N . TYR A 1 88 ? 1.555 -2.633 -3.048 1.00 87.69 88 TYR A N 1
ATOM 660 C CA . TYR A 1 88 ? 1.192 -2.458 -4.452 1.00 87.69 88 TYR A CA 1
ATOM 661 C C . TYR A 1 88 ? 2.120 -3.267 -5.338 1.00 87.69 88 TYR A C 1
ATOM 663 O O . TYR A 1 88 ? 3.327 -3.347 -5.085 1.00 87.69 88 TYR A O 1
ATOM 671 N N . VAL A 1 89 ? 1.527 -3.848 -6.371 1.00 89.19 89 VAL A N 1
ATOM 672 C CA . VAL A 1 89 ? 2.203 -4.590 -7.425 1.00 89.19 89 VAL A CA 1
ATOM 673 C C . VAL A 1 89 ? 1.681 -4.085 -8.758 1.00 89.19 89 VAL A C 1
ATOM 675 O O . VAL A 1 89 ? 0.468 -4.028 -8.952 1.00 89.19 89 VAL A O 1
ATOM 678 N N . ILE A 1 90 ? 2.581 -3.748 -9.675 1.00 90.38 90 ILE A N 1
ATOM 679 C CA . ILE A 1 90 ? 2.231 -3.421 -11.057 1.00 90.38 90 ILE A CA 1
ATOM 680 C C . ILE A 1 90 ? 2.875 -4.453 -11.969 1.00 90.38 90 ILE A C 1
ATOM 682 O O . ILE A 1 90 ? 4.088 -4.675 -11.918 1.00 90.38 90 ILE A O 1
ATOM 686 N N . VAL A 1 91 ? 2.037 -5.094 -12.779 1.00 89.31 91 VAL A N 1
ATOM 687 C CA . VAL A 1 91 ? 2.436 -6.069 -13.797 1.00 89.31 91 VAL A CA 1
ATOM 688 C C . VAL A 1 91 ? 2.019 -5.531 -15.156 1.00 89.31 91 VAL A C 1
ATOM 690 O O . VAL A 1 91 ? 0.873 -5.130 -15.338 1.00 89.31 91 VAL A O 1
ATOM 693 N N . LEU A 1 92 ? 2.946 -5.527 -16.109 1.00 88.94 92 LEU A N 1
ATOM 694 C CA . LEU A 1 92 ? 2.684 -5.065 -17.470 1.00 88.94 92 LEU A CA 1
ATOM 695 C C . LEU A 1 92 ? 1.861 -6.092 -18.247 1.00 88.94 92 LEU A C 1
ATOM 697 O O . LEU A 1 92 ? 2.098 -7.298 -18.160 1.00 88.94 92 LEU A O 1
ATOM 701 N N . VAL A 1 93 ? 0.932 -5.596 -19.055 1.00 86.12 93 VAL A N 1
ATOM 702 C CA . VAL A 1 93 ? 0.131 -6.370 -20.004 1.00 86.12 93 VAL A CA 1
ATOM 703 C C . VAL A 1 93 ? 0.430 -5.839 -21.403 1.00 86.12 93 VAL A C 1
ATOM 705 O O . VAL A 1 93 ? -0.200 -4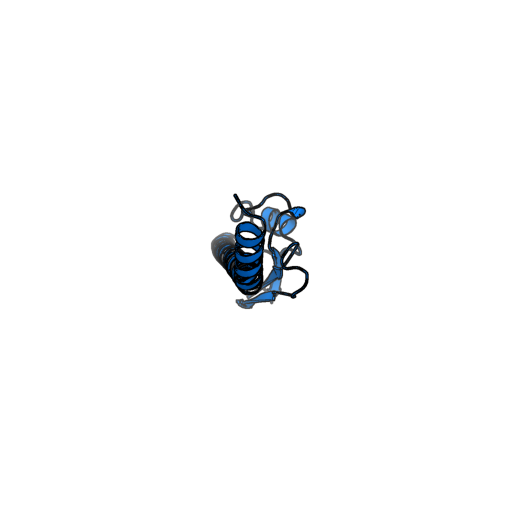.909 -21.899 1.00 86.12 93 VAL A O 1
ATOM 708 N N . GLY A 1 94 ? 1.443 -6.421 -22.042 1.00 80.25 94 GLY A N 1
ATOM 709 C CA . GLY A 1 94 ? 1.960 -5.923 -23.318 1.00 80.25 94 GLY A CA 1
ATOM 710 C C . GLY A 1 94 ? 2.755 -4.620 -23.168 1.00 80.25 94 GLY A C 1
ATOM 711 O O . GLY A 1 94 ? 3.266 -4.314 -22.096 1.00 80.25 94 GLY A O 1
ATOM 712 N N . ALA A 1 95 ? 2.897 -3.867 -24.264 1.00 70.50 95 ALA A N 1
ATOM 713 C CA . ALA A 1 95 ? 3.723 -2.653 -24.299 1.00 70.50 95 ALA A CA 1
ATOM 714 C C . ALA A 1 95 ? 3.016 -1.399 -23.749 1.00 70.50 95 ALA A C 1
ATOM 716 O O . ALA A 1 95 ? 3.678 -0.425 -23.403 1.00 70.50 95 ALA A O 1
ATOM 717 N N . THR A 1 96 ? 1.681 -1.409 -23.691 1.00 80.94 96 THR A N 1
ATOM 718 C CA . THR A 1 96 ? 0.855 -0.226 -23.387 1.00 80.94 96 THR A CA 1
ATOM 719 C C . THR A 1 96 ? -0.293 -0.534 -22.425 1.00 80.94 96 THR A C 1
ATOM 721 O O . THR A 1 96 ? -1.283 0.190 -22.416 1.00 80.94 96 THR A O 1
ATOM 724 N N . GLY A 1 97 ? -0.210 -1.625 -21.669 1.00 85.00 97 GLY A N 1
ATOM 725 C CA . GLY A 1 97 ? -1.219 -2.004 -20.683 1.00 85.00 97 GLY A CA 1
ATOM 726 C C . GLY A 1 97 ? -0.563 -2.398 -19.372 1.00 85.00 97 GLY A C 1
ATOM 727 O O . GLY A 1 97 ? 0.596 -2.825 -19.354 1.00 85.00 97 GLY A O 1
ATOM 728 N N . TYR A 1 98 ? -1.293 -2.264 -18.270 1.00 90.81 98 TYR A N 1
ATOM 729 C CA . TYR A 1 98 ? -0.818 -2.695 -16.958 1.00 90.81 98 TYR A CA 1
ATOM 730 C C . TYR A 1 98 ? -1.971 -3.075 -16.031 1.00 90.81 98 TYR A C 1
ATOM 732 O O . TYR A 1 98 ? -3.084 -2.551 -16.101 1.00 90.81 98 TYR A O 1
ATOM 740 N N . THR A 1 99 ? -1.678 -3.987 -15.111 1.00 88.31 99 THR A N 1
ATOM 741 C CA . THR A 1 99 ? -2.536 -4.326 -13.979 1.00 88.31 99 THR A CA 1
ATOM 742 C C . THR A 1 99 ? -1.861 -3.860 -12.700 1.00 88.31 99 THR A C 1
ATOM 744 O O . THR A 1 99 ? -0.809 -4.381 -12.324 1.00 88.31 99 THR A O 1
ATOM 747 N N . LEU A 1 100 ? -2.482 -2.907 -12.017 1.00 89.38 100 LEU A N 1
ATOM 748 C CA . LEU A 1 100 ? -2.132 -2.489 -10.670 1.00 89.38 100 LEU A CA 1
ATOM 749 C C . LEU A 1 100 ? -2.967 -3.284 -9.676 1.00 89.38 100 LEU A C 1
ATOM 751 O O . LEU A 1 100 ? -4.192 -3.291 -9.741 1.00 89.38 100 LEU A O 1
ATOM 755 N N . THR A 1 101 ? -2.302 -3.932 -8.732 1.00 87.69 101 THR A N 1
ATOM 756 C CA . THR A 1 101 ? -2.924 -4.704 -7.660 1.00 87.69 101 THR A CA 1
ATOM 757 C C . THR A 1 101 ? -2.485 -4.136 -6.320 1.00 87.69 101 THR A C 1
ATOM 759 O O . THR A 1 101 ? -1.296 -4.138 -6.007 1.00 87.69 101 THR A O 1
ATOM 762 N N . ALA A 1 102 ? -3.437 -3.650 -5.527 1.00 86.88 102 ALA A N 1
ATOM 763 C CA . ALA A 1 102 ? -3.225 -3.246 -4.145 1.00 86.88 102 ALA A CA 1
ATOM 764 C C . ALA A 1 102 ? -3.706 -4.356 -3.209 1.00 86.88 102 ALA A C 1
ATOM 766 O O . ALA A 1 102 ? -4.885 -4.697 -3.237 1.00 86.88 102 ALA A O 1
ATOM 767 N N . THR A 1 103 ? -2.825 -4.893 -2.374 1.00 86.19 103 THR A N 1
ATOM 768 C CA . THR A 1 103 ? -3.125 -5.972 -1.428 1.00 86.19 103 THR A CA 1
ATOM 769 C C . THR A 1 103 ? -3.027 -5.455 0.001 1.00 86.19 103 THR A C 1
ATOM 771 O O . THR A 1 103 ? -2.003 -4.904 0.393 1.00 86.19 103 THR A O 1
ATOM 774 N N . GLY A 1 104 ? -4.071 -5.654 0.805 1.00 83.69 104 GLY A N 1
ATOM 775 C CA . GLY A 1 104 ? -4.092 -5.282 2.219 1.00 83.69 104 GLY A CA 1
ATOM 776 C C . GLY A 1 104 ? -2.968 -5.947 3.022 1.00 83.69 104 GLY A C 1
ATOM 777 O O . GLY A 1 104 ? -2.772 -7.159 2.961 1.00 83.69 104 GLY A O 1
ATOM 778 N N . SER A 1 105 ? -2.246 -5.155 3.810 1.00 80.12 105 SER A N 1
ATOM 779 C CA . SER A 1 105 ? -1.145 -5.577 4.681 1.00 80.12 105 SER A CA 1
ATOM 780 C C . SER A 1 105 ? -1.403 -5.210 6.144 1.00 80.12 105 SER A C 1
ATOM 782 O O . SER A 1 105 ? -2.341 -4.480 6.470 1.00 80.12 105 SER A O 1
ATOM 784 N N . ASN A 1 106 ? -0.580 -5.743 7.056 1.00 77.62 106 ASN A N 1
ATOM 785 C CA . ASN A 1 106 ? -0.656 -5.504 8.502 1.00 77.62 106 ASN A CA 1
ATOM 786 C C . ASN A 1 106 ? -2.078 -5.680 9.057 1.00 77.62 106 ASN A C 1
ATOM 788 O O . ASN A 1 106 ? -2.577 -6.796 9.182 1.00 77.62 106 ASN A O 1
ATOM 792 N N . LYS A 1 107 ? -2.756 -4.568 9.346 1.00 70.50 107 LYS A N 1
ATOM 793 C CA . LYS A 1 107 ? -4.080 -4.531 9.969 1.00 70.50 107 LYS A CA 1
ATOM 794 C C . LYS A 1 107 ? -5.232 -4.830 8.995 1.00 70.50 107 LYS A C 1
ATOM 796 O O . LYS A 1 107 ? -6.375 -4.855 9.436 1.00 70.50 107 LYS A O 1
ATOM 801 N N . LEU A 1 108 ? -4.938 -5.039 7.707 1.00 72.44 108 LEU A N 1
ATOM 802 C CA . LEU A 1 108 ? -5.862 -5.564 6.691 1.00 72.44 108 LEU A CA 1
ATOM 803 C C . LEU A 1 108 ? -5.503 -6.988 6.224 1.00 72.44 108 LEU A C 1
ATOM 805 O O . LEU A 1 108 ? -6.207 -7.553 5.389 1.00 72.44 108 LEU A O 1
ATOM 809 N N . SER A 1 109 ? -4.429 -7.586 6.756 1.00 63.25 109 SER A N 1
ATOM 810 C CA . SER A 1 109 ? -3.900 -8.869 6.262 1.00 63.25 109 SER A CA 1
ATOM 811 C C . SER A 1 109 ? -4.833 -10.070 6.467 1.00 63.25 109 SER A C 1
ATOM 813 O O . SER A 1 109 ? -4.778 -11.008 5.677 1.00 63.25 109 SER A O 1
ATOM 815 N N . SER A 1 110 ? -5.721 -10.054 7.469 1.00 57.06 110 SER A N 1
ATOM 816 C CA . SER A 1 110 ? -6.623 -11.187 7.736 1.00 57.06 110 SER A CA 1
ATOM 817 C C . SER A 1 110 ? -7.838 -11.262 6.807 1.00 57.06 110 SER A C 1
ATOM 819 O O . SER A 1 110 ? -8.592 -12.223 6.902 1.00 57.06 110 SER A O 1
ATOM 821 N N . GLU A 1 111 ? -8.056 -10.272 5.932 1.00 53.47 111 GLU A N 1
ATOM 822 C CA . GLU A 1 111 ? -9.276 -10.186 5.111 1.00 53.47 111 GLU A CA 1
ATOM 823 C C . GLU A 1 111 ? -9.034 -9.920 3.616 1.00 53.47 111 GLU A C 1
ATOM 825 O O . GLU A 1 111 ? -9.974 -9.601 2.892 1.00 53.47 111 GLU A O 1
ATOM 830 N N . GLY A 1 112 ? -7.798 -10.076 3.125 1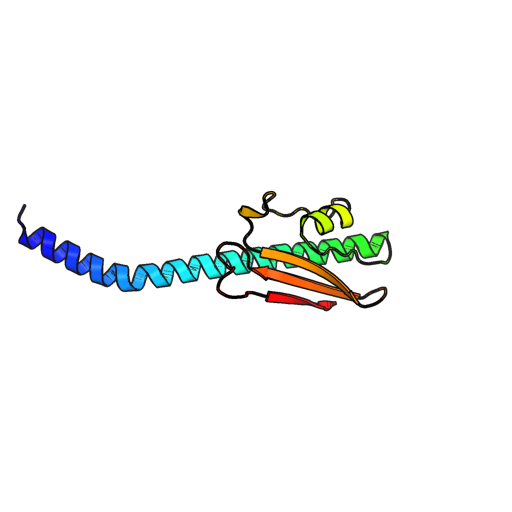.00 56.62 112 GLY A N 1
ATOM 831 C CA . GLY A 1 112 ? -7.525 -10.229 1.687 1.00 56.62 112 GLY A CA 1
ATOM 832 C C . GLY A 1 112 ? -8.078 -9.114 0.792 1.00 56.62 112 GLY A C 1
ATOM 833 O O . GLY A 1 112 ? -8.604 -9.395 -0.282 1.00 56.62 112 GLY A O 1
ATOM 834 N N . THR A 1 113 ? -8.000 -7.849 1.222 1.00 59.00 113 THR A N 1
ATOM 835 C CA . THR A 1 113 ? -8.450 -6.726 0.385 1.00 59.00 113 THR A CA 1
ATOM 836 C C . THR A 1 113 ? -7.521 -6.595 -0.816 1.00 59.00 113 THR A C 1
ATOM 838 O O . THR A 1 113 ? -6.401 -6.118 -0.666 1.00 59.00 113 THR A O 1
ATOM 841 N N . VAL A 1 114 ? -7.980 -7.034 -1.988 1.00 66.75 114 VAL A N 1
ATOM 842 C CA . VAL A 1 114 ? -7.266 -6.888 -3.258 1.00 66.75 114 VAL A CA 1
ATOM 843 C C . VAL A 1 114 ? -8.040 -5.912 -4.137 1.00 66.75 114 VAL A C 1
ATOM 845 O O . VAL A 1 114 ? -9.154 -6.205 -4.566 1.00 66.75 114 VAL A O 1
ATOM 848 N N . VAL A 1 115 ? -7.474 -4.732 -4.382 1.00 68.06 115 VAL A N 1
ATOM 849 C CA . VAL A 1 115 ? -8.014 -3.765 -5.344 1.00 68.06 115 VAL A CA 1
ATOM 850 C C . VAL A 1 115 ? -7.195 -3.876 -6.619 1.00 68.06 115 VAL A C 1
ATOM 852 O O . VAL A 1 115 ? -6.021 -3.515 -6.630 1.00 68.06 115 VAL A O 1
ATOM 855 N N . THR A 1 116 ? -7.810 -4.365 -7.693 1.00 71.75 116 THR A N 1
ATOM 856 C CA . THR A 1 116 ? -7.163 -4.454 -9.006 1.00 71.75 116 THR A CA 1
ATOM 857 C C . THR A 1 116 ? -7.691 -3.358 -9.924 1.00 71.75 116 THR A C 1
ATOM 859 O O . THR A 1 116 ? -8.897 -3.224 -10.136 1.00 71.75 116 THR A O 1
ATOM 862 N N . LYS A 1 117 ? -6.780 -2.562 -10.476 1.00 71.94 117 LYS A N 1
ATOM 863 C CA . LYS A 1 117 ? -7.023 -1.554 -11.507 1.00 71.94 117 LYS A CA 1
ATOM 864 C C . LYS A 1 117 ? -6.285 -2.008 -12.759 1.00 71.94 117 LYS A C 1
ATOM 866 O O . LYS A 1 117 ? -5.098 -2.299 -12.692 1.00 71.94 117 LYS A O 1
ATOM 871 N N . THR A 1 118 ? -6.992 -2.106 -13.877 1.00 77.88 118 THR A N 1
ATOM 872 C CA . THR A 1 118 ? -6.402 -2.496 -15.166 1.00 77.88 118 THR A CA 1
ATOM 873 C C . THR A 1 118 ? -6.582 -1.352 -16.145 1.00 77.88 118 THR A C 1
ATOM 875 O O . THR A 1 118 ? -7.646 -0.724 -16.141 1.00 77.88 118 THR A O 1
ATOM 878 N N . LYS A 1 119 ? -5.557 -1.098 -16.953 1.00 68.00 119 LYS A N 1
ATOM 879 C CA . LYS A 1 119 ? -5.604 -0.199 -18.101 1.00 68.00 119 LYS A CA 1
ATOM 880 C C . LYS A 1 119 ? -5.122 -0.931 -19.345 1.00 68.00 119 LYS A C 1
ATOM 882 O O . LYS A 1 119 ? -4.143 -1.706 -19.222 1.00 68.00 119 LYS A O 1
#

Radius of gyration: 21.25 Å; chains: 1; bounding box: 38×22×71 Å

Foldseek 3Di:
DDPVVVVVVVVVCVVVCVPVVVVVLVVVVVVLVVLLVVLLVLLVVLQVVVCVVPVFGFWDQWQVSSCVRSVNSDDDPDPDPQPHQWIWGWDADPGRKIKIWIFGDDSCPVPTDIDIDID

pLDDT: mean 83.91, std 8.39, range [53.47, 93.81]

Sequence (119 aa):
MTLLELMIVVAIIAIISAIAIPAYSGYIRTARIQECQQEAASLALAEEEFFLEQRVYFAGANVAALQTASQGLWTAAEPLASNRNCTYVIVLVGATGYTLTATGSNKLSSEGTVVTKTK

InterPro domains:
  IPR012902 Prokaryotic N-terminal methylation site [TIGR02532] (1-21)
  IPR031982 Type IV pilus non-core minor pilin PilE-like [PF16732] (22-106)
  IPR045584 Pilin-like [SSF54523] (1-104)